Protein AF-X1VVR0-F1 (afdb_monomer_lite)

InterPro domains:
  IPR008927 6-phosphogluconate dehydrogenase-like, C-terminal domain superfamily [SSF48179] (1-66)
  IPR013328 6-phosphogluconate dehydrogenase, domain 2 [G3DSA:1.10.1040.10] (1-105)

Organism: NCBI:txid412755

Structure (mmCIF, N/CA/C/O backbone):
data_AF-X1VVR0-F1
#
_entry.id   AF-X1VVR0-F1
#
loop_
_atom_site.group_PDB
_atom_site.id
_atom_site.type_symbol
_atom_site.label_atom_id
_atom_site.label_alt_id
_atom_site.label_comp_id
_atom_site.label_asym_id
_atom_site.label_entity_id
_atom_site.label_seq_id
_atom_site.pdbx_PDB_ins_code
_atom_site.Cartn_x
_atom_site.Cartn_y
_atom_site.Cartn_z
_atom_site.occupancy
_atom_site.B_iso_or_equiv
_atom_site.auth_seq_id
_atom_site.auth_comp_id
_atom_site.auth_asym_id
_atom_site.auth_atom_id
_atom_site.pdbx_PDB_model_num
ATOM 1 N N . PHE A 1 1 ? -3.376 -16.034 -13.637 1.00 85.88 1 PHE A N 1
ATOM 2 C CA . PHE A 1 1 ? -1.971 -15.798 -14.039 1.00 85.88 1 PHE A CA 1
ATOM 3 C C . PHE A 1 1 ? -1.329 -16.960 -14.823 1.00 85.88 1 PHE A C 1
ATOM 5 O O . PHE A 1 1 ? -0.115 -16.990 -14.923 1.00 85.88 1 PHE A O 1
ATOM 12 N N . GLN A 1 2 ? -2.087 -17.900 -15.414 1.00 93.62 2 GLN A N 1
ATOM 13 C CA . GLN A 1 2 ? -1.515 -19.057 -16.142 1.00 93.62 2 GLN A CA 1
ATOM 14 C C . GLN A 1 2 ? -1.518 -18.907 -17.675 1.00 93.62 2 GLN A C 1
ATOM 16 O O . GLN A 1 2 ? -1.045 -19.793 -18.381 1.00 93.62 2 GLN A O 1
ATOM 21 N N . ASN A 1 3 ? -2.048 -17.800 -18.205 1.00 94.00 3 ASN A N 1
ATOM 22 C CA . ASN A 1 3 ? -2.047 -17.557 -19.643 1.00 94.00 3 ASN A CA 1
ATOM 23 C C . ASN A 1 3 ? -0.631 -17.181 -20.108 1.00 94.00 3 ASN A C 1
ATOM 25 O O . ASN A 1 3 ? -0.148 -16.087 -19.813 1.00 94.00 3 ASN A O 1
ATOM 29 N N . LYS A 1 4 ? 0.005 -18.095 -20.847 1.00 89.88 4 LYS A N 1
ATOM 30 C CA . LYS A 1 4 ? 1.374 -17.946 -21.357 1.00 89.88 4 LYS A CA 1
ATOM 31 C C . LYS A 1 4 ? 1.510 -16.834 -22.405 1.00 89.88 4 LYS A C 1
ATOM 33 O O . LYS A 1 4 ? 2.596 -16.292 -22.558 1.00 89.88 4 LYS A O 1
ATOM 38 N N . SER A 1 5 ? 0.424 -16.461 -23.079 1.00 94.44 5 SER A N 1
ATOM 39 C CA . SER A 1 5 ? 0.429 -15.454 -24.146 1.00 94.44 5 SER A CA 1
ATOM 40 C C . SER A 1 5 ? 0.360 -14.009 -23.639 1.00 94.44 5 SER A C 1
ATOM 42 O O . SER A 1 5 ? 0.549 -13.095 -24.432 1.00 94.44 5 SER A O 1
ATOM 44 N N . LEU A 1 6 ? 0.096 -13.772 -22.344 1.00 93.62 6 LEU A N 1
ATOM 45 C CA . LEU A 1 6 ? -0.021 -12.410 -21.797 1.00 93.62 6 LEU A CA 1
ATOM 46 C C . LEU A 1 6 ? 1.312 -11.645 -21.760 1.00 93.62 6 LEU A C 1
ATOM 48 O O . LEU A 1 6 ? 1.294 -10.420 -21.790 1.00 93.62 6 LEU A O 1
ATOM 52 N N . GLY A 1 7 ? 2.451 -12.341 -21.659 1.00 90.38 7 GLY A N 1
ATOM 53 C CA . GLY A 1 7 ? 3.777 -11.701 -21.630 1.00 90.38 7 GLY A CA 1
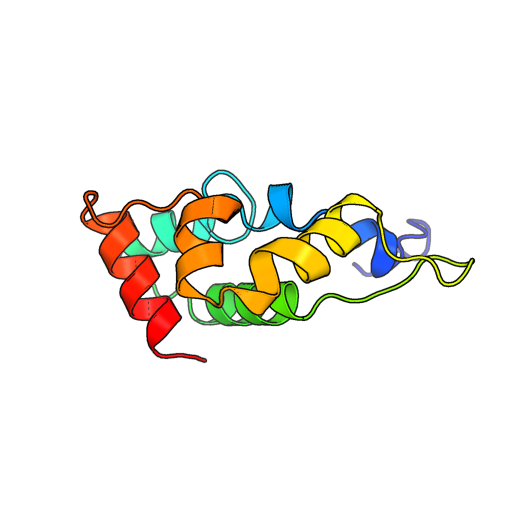ATOM 54 C C . GLY A 1 7 ? 4.043 -10.819 -20.399 1.00 90.38 7 GLY A C 1
ATOM 55 O O . GLY A 1 7 ? 4.959 -10.001 -20.395 1.00 90.38 7 GLY A O 1
ATOM 56 N N . ASP A 1 8 ? 3.240 -10.961 -19.345 1.00 94.50 8 ASP A N 1
ATOM 57 C CA . ASP A 1 8 ? 3.323 -10.116 -18.160 1.00 94.50 8 ASP A CA 1
ATOM 58 C C . ASP A 1 8 ? 4.521 -10.434 -17.277 1.00 94.50 8 ASP A C 1
ATOM 60 O O . ASP A 1 8 ? 4.656 -11.537 -16.749 1.00 94.50 8 ASP A O 1
ATOM 64 N N . THR A 1 9 ? 5.346 -9.419 -17.025 1.00 95.44 9 THR A N 1
ATOM 65 C CA . THR A 1 9 ? 6.443 -9.520 -16.063 1.00 95.44 9 THR A CA 1
ATOM 66 C C . THR A 1 9 ? 5.999 -9.086 -14.671 1.00 95.44 9 THR A C 1
ATOM 68 O O . THR A 1 9 ? 5.138 -8.215 -14.502 1.00 95.44 9 THR A O 1
ATOM 71 N N . ILE A 1 10 ? 6.654 -9.638 -13.646 1.00 96.12 10 ILE A N 1
ATOM 72 C CA . ILE A 1 10 ? 6.473 -9.209 -12.251 1.00 96.12 10 ILE A CA 1
ATOM 73 C C . ILE A 1 10 ? 6.739 -7.703 -12.115 1.00 96.12 10 ILE A C 1
ATOM 75 O O . ILE A 1 10 ? 5.988 -7.015 -11.428 1.00 96.12 10 ILE A O 1
ATOM 79 N N . PHE A 1 11 ? 7.744 -7.170 -12.819 1.00 97.69 11 PHE A N 1
ATOM 80 C CA . PHE A 1 11 ? 8.014 -5.732 -12.882 1.00 97.69 11 PHE A CA 1
ATOM 81 C C . PHE A 1 11 ? 6.799 -4.940 -13.374 1.00 97.69 11 PHE A C 1
ATOM 83 O O . PHE A 1 11 ? 6.328 -4.032 -12.688 1.00 97.69 11 PHE A O 1
ATOM 90 N N . ARG A 1 12 ? 6.259 -5.300 -14.546 1.00 97.00 12 ARG A N 1
ATOM 91 C CA . ARG A 1 12 ? 5.139 -4.585 -15.172 1.00 97.00 12 ARG A CA 1
ATOM 92 C C . ARG A 1 12 ? 3.888 -4.631 -14.300 1.00 97.00 12 ARG A C 1
ATOM 94 O O . ARG A 1 12 ? 3.224 -3.611 -14.126 1.00 97.00 12 ARG A O 1
ATOM 101 N N . VAL A 1 13 ? 3.581 -5.807 -13.756 1.00 97.19 13 VAL A N 1
ATOM 102 C CA . VAL A 1 13 ? 2.385 -6.040 -12.940 1.00 97.19 13 VAL A CA 1
ATOM 103 C C . VAL A 1 13 ? 2.532 -5.455 -11.546 1.00 97.19 13 VAL A C 1
ATOM 105 O O . VAL A 1 13 ? 1.518 -5.069 -10.976 1.00 97.19 13 VAL A O 1
ATOM 108 N N . GLY A 1 14 ? 3.748 -5.376 -10.999 1.00 97.44 14 GLY A N 1
ATOM 109 C CA . GLY A 1 14 ? 4.043 -5.030 -9.607 1.00 97.44 14 GLY A CA 1
ATOM 110 C C . GLY A 1 14 ? 4.467 -3.575 -9.351 1.00 97.44 14 GLY A C 1
ATOM 111 O O . GLY A 1 14 ? 4.176 -3.080 -8.265 1.00 97.44 14 GLY A O 1
ATOM 112 N N . ARG A 1 15 ? 4.966 -2.843 -10.357 1.00 97.81 15 ARG A N 1
ATOM 113 C CA . ARG A 1 15 ? 5.350 -1.416 -10.252 1.00 97.81 15 ARG A CA 1
ATOM 114 C C . ARG A 1 15 ? 4.202 -0.462 -9.908 1.00 97.81 15 ARG A C 1
ATOM 116 O O . ARG A 1 15 ? 3.044 -0.849 -10.047 1.00 97.81 15 ARG A O 1
ATOM 123 N N . ASP A 1 16 ? 4.515 0.798 -9.617 1.00 98.25 16 ASP A N 1
ATOM 124 C CA . ASP A 1 16 ? 3.556 1.887 -9.358 1.00 98.25 16 ASP A CA 1
ATOM 125 C C . ASP A 1 16 ? 2.935 1.804 -7.953 1.00 98.25 16 ASP A C 1
ATOM 127 O O . ASP A 1 16 ? 1.727 1.623 -7.765 1.00 98.25 16 ASP A O 1
ATOM 131 N N . LEU A 1 17 ? 3.817 1.886 -6.952 1.00 98.50 17 LEU A N 1
ATOM 132 C CA . LEU A 1 17 ? 3.505 1.724 -5.532 1.00 98.50 17 LEU A CA 1
ATOM 133 C C . LEU A 1 17 ? 2.554 2.797 -5.007 1.00 98.50 17 LEU A C 1
ATOM 135 O O . LEU A 1 17 ? 1.615 2.452 -4.293 1.00 98.50 17 LEU A O 1
ATOM 139 N N . TYR A 1 18 ? 2.735 4.063 -5.403 1.00 98.44 18 TYR A N 1
ATOM 140 C CA . TYR A 1 18 ? 1.852 5.154 -4.975 1.00 98.44 18 TYR A CA 1
ATOM 141 C C . TYR A 1 18 ? 0.390 4.863 -5.300 1.00 98.44 18 TYR A C 1
ATOM 143 O O . TYR A 1 18 ? -0.466 4.969 -4.429 1.00 98.44 18 TYR A O 1
ATOM 151 N N . ARG A 1 19 ? 0.104 4.428 -6.531 1.00 98.44 19 ARG A N 1
ATOM 152 C CA . ARG A 1 19 ? -1.263 4.100 -6.930 1.00 98.44 19 ARG A CA 1
ATOM 153 C C . ARG A 1 19 ? -1.780 2.849 -6.223 1.00 98.44 19 ARG A C 1
ATOM 155 O O . ARG A 1 19 ? -2.925 2.815 -5.809 1.00 98.44 19 ARG A O 1
ATOM 162 N N . LYS A 1 20 ? -0.971 1.798 -6.076 1.00 98.31 20 LYS A N 1
ATOM 163 C CA . LYS A 1 20 ? -1.448 0.509 -5.534 1.00 98.31 20 LYS A CA 1
ATOM 164 C C . LYS A 1 20 ? -1.685 0.484 -4.035 1.00 98.31 20 LYS A C 1
ATOM 166 O O . LYS A 1 20 ? -2.525 -0.291 -3.579 1.00 98.31 20 LYS A O 1
ATOM 171 N N . LEU A 1 21 ? -0.893 1.251 -3.295 1.00 98.62 21 LEU A N 1
ATOM 172 C CA . LEU A 1 21 ? -1.016 1.377 -1.847 1.00 98.62 21 LEU A CA 1
ATOM 173 C C . LEU A 1 21 ? -2.119 2.363 -1.456 1.00 98.62 21 LEU A C 1
ATOM 175 O O . LEU A 1 21 ? -2.496 2.421 -0.292 1.00 98.62 21 LEU A O 1
ATOM 179 N N . ASP A 1 22 ? -2.662 3.106 -2.414 1.00 98.56 22 ASP A N 1
ATOM 180 C CA . ASP A 1 22 ? -3.747 4.041 -2.185 1.00 98.56 22 ASP A CA 1
ATOM 181 C C . ASP A 1 22 ? -4.991 3.379 -1.571 1.00 98.56 22 ASP A C 1
ATOM 183 O O . ASP A 1 22 ? -5.392 2.280 -1.973 1.00 98.56 22 ASP A O 1
ATOM 187 N N . LYS A 1 23 ? -5.660 4.070 -0.640 1.00 98.38 23 LYS A N 1
ATOM 188 C CA . LYS A 1 23 ? -6.907 3.580 -0.033 1.00 98.38 23 LYS A CA 1
ATOM 189 C C . LYS A 1 23 ? -8.055 3.350 -1.006 1.00 98.38 23 LYS A C 1
ATOM 191 O O . LYS A 1 23 ? -8.960 2.594 -0.680 1.00 98.38 23 LYS A O 1
ATOM 196 N N . ASN A 1 24 ? -8.014 3.943 -2.194 1.00 97.81 24 ASN A N 1
ATOM 197 C CA . ASN A 1 24 ? -9.035 3.728 -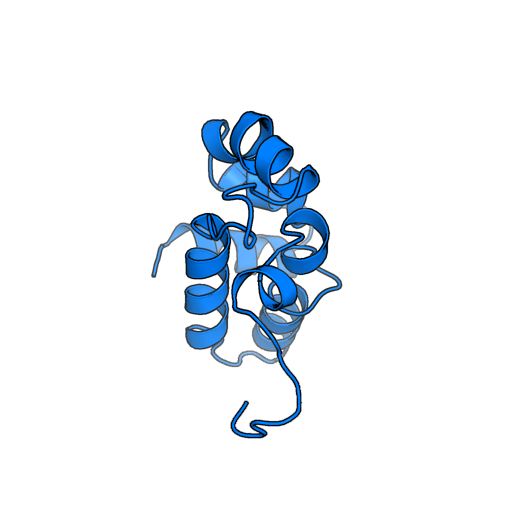3.218 1.00 97.81 24 ASN A CA 1
ATOM 198 C C . ASN A 1 24 ? -8.664 2.614 -4.214 1.00 97.81 24 ASN A C 1
ATOM 200 O O . ASN A 1 24 ? -9.355 2.421 -5.211 1.00 97.81 24 ASN A O 1
ATOM 204 N N . GLU A 1 25 ? -7.578 1.879 -3.966 1.00 97.94 25 GLU A N 1
ATOM 205 C CA . GLU A 1 25 ? -7.044 0.854 -4.864 1.00 97.94 25 GLU A CA 1
ATOM 206 C C . GLU A 1 25 ? -6.982 -0.538 -4.219 1.00 97.94 25 GLU A C 1
ATOM 208 O O . GLU A 1 25 ? -7.487 -0.797 -3.128 1.00 97.94 25 GLU A O 1
ATOM 213 N N . ARG A 1 26 ? -6.395 -1.481 -4.959 1.00 95.81 26 ARG A N 1
ATOM 214 C CA . ARG A 1 26 ? -6.481 -2.942 -4.783 1.00 95.81 26 ARG A CA 1
ATOM 215 C C . ARG A 1 26 ? -5.942 -3.557 -3.481 1.00 95.81 26 ARG A C 1
ATOM 217 O O . ARG A 1 26 ? -6.042 -4.773 -3.341 1.00 95.81 26 ARG A O 1
ATOM 224 N N . LEU A 1 27 ? -5.339 -2.789 -2.571 1.00 98.06 27 LEU A N 1
ATOM 225 C CA . LEU A 1 27 ? -4.806 -3.309 -1.300 1.00 98.06 27 LEU A CA 1
ATOM 226 C C . LEU A 1 27 ? -5.506 -2.679 -0.099 1.00 98.06 27 LEU A C 1
ATOM 228 O O . LEU A 1 27 ? -6.211 -3.367 0.635 1.00 98.06 27 LEU A O 1
ATOM 232 N N . VAL A 1 28 ? -5.338 -1.371 0.091 1.00 98.44 28 VAL A N 1
ATOM 233 C CA . VAL A 1 28 ? -5.858 -0.681 1.278 1.00 98.44 28 VAL A CA 1
ATOM 234 C C . VAL A 1 28 ? -7.380 -0.547 1.232 1.00 98.44 28 VAL A C 1
ATOM 236 O O . VAL A 1 28 ? -8.026 -0.778 2.252 1.00 98.44 28 VAL A O 1
ATOM 239 N N . GLY A 1 29 ? -7.974 -0.306 0.060 1.00 98.31 29 GLY A N 1
ATOM 240 C CA . GLY A 1 29 ? -9.433 -0.252 -0.096 1.00 98.31 29 GLY A CA 1
ATOM 241 C C . GLY A 1 29 ? -10.140 -1.541 0.339 1.00 98.31 29 GLY A C 1
ATOM 242 O O . GLY A 1 29 ? -11.036 -1.488 1.184 1.00 98.31 29 GLY A O 1
ATOM 243 N N . PRO A 1 30 ? -9.717 -2.721 -0.150 1.00 98.50 30 PRO A N 1
ATOM 244 C CA . PRO A 1 30 ? -10.221 -4.000 0.336 1.00 98.50 30 PRO A CA 1
ATOM 245 C C . PRO A 1 30 ? -10.017 -4.241 1.839 1.00 98.50 30 PRO A C 1
ATOM 247 O O . PRO A 1 30 ? -10.900 -4.823 2.464 1.00 98.50 30 PRO A O 1
ATOM 250 N N . MET A 1 31 ? -8.910 -3.784 2.443 1.00 98.62 31 MET A N 1
ATOM 251 C CA . MET A 1 31 ? -8.730 -3.875 3.903 1.00 98.62 31 MET A CA 1
ATOM 252 C C . MET A 1 31 ? -9.747 -3.012 4.658 1.00 98.62 31 MET A C 1
ATOM 254 O O . MET A 1 31 ? -10.327 -3.484 5.631 1.00 98.62 31 MET A O 1
ATOM 258 N N . LEU A 1 32 ? -10.022 -1.789 4.190 1.00 98.62 32 LEU A N 1
ATOM 259 C CA . LEU A 1 32 ? -11.058 -0.924 4.770 1.00 98.62 32 LEU A CA 1
ATOM 260 C C . LEU A 1 32 ? -12.451 -1.553 4.651 1.00 98.62 32 LEU A C 1
ATOM 262 O O . LEU A 1 32 ? -13.215 -1.561 5.615 1.00 98.62 32 LEU A O 1
ATOM 266 N N . LEU A 1 33 ? -12.775 -2.134 3.493 1.00 98.38 33 LEU A N 1
ATOM 267 C CA . LEU A 1 33 ? -14.042 -2.840 3.306 1.00 98.38 33 LEU A CA 1
ATOM 268 C C . LEU A 1 33 ? -14.156 -4.051 4.238 1.00 98.38 33 LEU A C 1
ATOM 270 O O . LEU A 1 33 ? -15.183 -4.221 4.888 1.00 98.38 33 LEU A O 1
ATOM 274 N N . ALA A 1 34 ? -13.113 -4.875 4.333 1.00 98.25 34 ALA A N 1
ATOM 275 C CA . ALA A 1 34 ? -13.109 -6.036 5.215 1.00 98.25 34 ALA A CA 1
ATOM 276 C C . ALA A 1 34 ? -13.240 -5.627 6.693 1.00 98.25 34 ALA A C 1
ATOM 278 O O . ALA A 1 34 ? -14.021 -6.233 7.424 1.00 98.25 34 ALA A O 1
ATOM 279 N N . GLN A 1 35 ? -12.565 -4.546 7.101 1.00 97.88 35 GLN A N 1
ATOM 280 C CA . GLN A 1 35 ? -12.700 -3.952 8.431 1.00 97.88 35 GLN A CA 1
ATOM 281 C C . GLN A 1 35 ? -14.144 -3.513 8.721 1.00 97.88 35 GLN A C 1
ATOM 283 O O . GLN A 1 35 ? -14.644 -3.780 9.813 1.00 97.88 35 GLN A O 1
ATOM 288 N N . ARG A 1 36 ? -14.831 -2.883 7.755 1.00 97.25 36 ARG A N 1
ATOM 289 C CA . ARG A 1 36 ? -16.255 -2.516 7.880 1.00 97.25 36 ARG A CA 1
ATOM 290 C C . ARG A 1 36 ? -17.176 -3.717 8.033 1.00 97.25 36 ARG A C 1
ATOM 292 O O . ARG A 1 36 ? -18.132 -3.660 8.795 1.00 97.25 36 ARG A O 1
ATOM 299 N N . GLN A 1 37 ? -16.888 -4.791 7.309 1.00 97.94 37 GLN A N 1
ATOM 300 C CA . GLN A 1 37 ? -17.693 -6.013 7.311 1.00 97.94 37 GLN A CA 1
ATOM 301 C C . GLN A 1 37 ? -17.309 -6.985 8.439 1.00 97.94 37 GLN A C 1
ATOM 303 O O . GLN A 1 37 ? -17.782 -8.118 8.456 1.00 97.94 37 GLN A O 1
ATOM 308 N N . GLY A 1 38 ? -16.402 -6.601 9.349 1.00 97.19 38 GLY A N 1
ATOM 309 C CA . GLY A 1 38 ? -15.932 -7.477 10.428 1.00 97.19 38 GLY A CA 1
ATOM 310 C C . GLY A 1 38 ? -15.253 -8.763 9.936 1.00 97.19 38 GLY A C 1
ATOM 311 O O . GLY A 1 38 ? -15.250 -9.767 10.643 1.00 97.19 38 GLY A O 1
ATOM 312 N N . THR A 1 39 ? -14.704 -8.761 8.718 1.00 97.56 39 THR A N 1
ATOM 313 C CA . THR A 1 39 ? -14.120 -9.947 8.077 1.00 97.56 39 THR A CA 1
ATOM 314 C C . THR A 1 39 ? -12.588 -9.899 8.130 1.00 97.56 39 THR A C 1
ATOM 316 O O . THR A 1 39 ? -12.004 -8.835 7.914 1.00 97.56 39 THR A O 1
ATOM 319 N N . PRO A 1 40 ? -11.891 -11.029 8.361 1.00 96.94 40 PRO A N 1
ATOM 320 C CA . PRO A 1 40 ? -10.431 -11.059 8.352 1.00 96.94 40 PRO A CA 1
ATOM 321 C C . PRO A 1 40 ? -9.822 -10.672 6.996 1.00 96.94 40 PRO A C 1
ATOM 323 O O . PRO A 1 40 ? -10.255 -11.140 5.944 1.00 96.94 40 PRO A O 1
ATOM 326 N N . TYR A 1 41 ? -8.742 -9.888 7.023 1.00 97.75 41 TYR A N 1
ATOM 327 C CA . TYR A 1 41 ? -7.996 -9.455 5.830 1.00 97.75 41 TYR A CA 1
ATOM 328 C C . TYR A 1 41 ? -6.483 -9.700 5.939 1.00 97.75 41 TYR A C 1
ATOM 330 O O . TYR A 1 41 ? -5.681 -9.069 5.251 1.00 97.75 41 TYR A O 1
ATOM 338 N N . ASN A 1 42 ? -6.067 -10.663 6.765 1.00 97.75 42 ASN A N 1
ATOM 339 C CA . ASN A 1 42 ? -4.664 -11.035 6.983 1.00 97.75 42 ASN A CA 1
ATOM 340 C C . ASN A 1 42 ? -3.893 -11.333 5.681 1.00 97.75 42 ASN A C 1
ATOM 342 O O . ASN A 1 42 ? -2.737 -10.937 5.537 1.00 97.75 42 ASN A O 1
ATOM 346 N N . LYS A 1 43 ? -4.534 -11.977 4.696 1.00 98.12 43 LYS A N 1
ATOM 347 C CA . LYS A 1 43 ? -3.919 -12.245 3.382 1.00 98.12 43 LYS A CA 1
ATOM 348 C C . LYS A 1 43 ? -3.647 -10.960 2.590 1.00 98.12 43 LYS A C 1
ATOM 350 O O . LYS A 1 43 ? -2.618 -10.864 1.926 1.00 98.12 43 LYS A O 1
ATOM 355 N N . ILE A 1 44 ? -4.530 -9.967 2.696 1.00 98.25 44 ILE A N 1
ATOM 356 C CA . ILE A 1 44 ? -4.366 -8.659 2.048 1.00 98.25 44 ILE A CA 1
ATOM 357 C C . ILE A 1 44 ? -3.297 -7.846 2.786 1.00 98.25 44 ILE A C 1
ATOM 359 O O . ILE A 1 44 ? -2.416 -7.287 2.140 1.00 98.25 44 ILE A O 1
ATOM 363 N N . LYS A 1 45 ? -3.286 -7.883 4.128 1.00 98.31 45 LYS A N 1
ATOM 364 C CA . LYS A 1 45 ? -2.220 -7.298 4.962 1.00 98.31 45 LYS A CA 1
ATOM 365 C C . LYS A 1 45 ? -0.842 -7.847 4.572 1.00 98.31 45 LYS A C 1
ATOM 367 O O . LYS A 1 45 ? 0.094 -7.081 4.367 1.00 98.31 45 LYS A O 1
ATOM 372 N N . ARG A 1 46 ? -0.714 -9.163 4.373 1.00 98.38 46 ARG A N 1
ATOM 373 C CA . ARG A 1 46 ? 0.538 -9.781 3.900 1.00 98.38 46 ARG A CA 1
ATOM 374 C C . ARG A 1 46 ? 0.952 -9.281 2.510 1.00 98.38 46 ARG A C 1
ATOM 376 O O . ARG A 1 46 ? 2.133 -9.036 2.284 1.00 98.38 46 ARG A O 1
ATOM 383 N N . ALA A 1 47 ? 0.000 -9.108 1.592 1.00 98.31 47 ALA A N 1
ATOM 384 C CA . ALA A 1 47 ? 0.273 -8.541 0.270 1.00 98.31 47 ALA A CA 1
ATOM 385 C C . ALA A 1 47 ? 0.689 -7.060 0.338 1.00 98.31 47 ALA A C 1
ATOM 387 O O . ALA A 1 47 ? 1.577 -6.648 -0.404 1.00 98.31 47 ALA A O 1
ATOM 388 N N . PHE A 1 48 ? 0.100 -6.282 1.252 1.00 98.62 48 PHE A N 1
ATOM 389 C CA . PHE A 1 48 ? 0.517 -4.910 1.542 1.00 98.62 48 PHE A CA 1
ATOM 390 C C . PHE A 1 48 ? 1.983 -4.857 1.982 1.00 98.62 48 PHE A C 1
ATOM 392 O O . PHE A 1 48 ? 2.760 -4.116 1.390 1.00 98.62 48 PHE A O 1
ATOM 399 N N . TYR A 1 49 ? 2.394 -5.705 2.929 1.00 98.44 49 TYR A N 1
ATOM 400 C CA . TYR A 1 49 ? 3.797 -5.786 3.343 1.00 98.44 49 TYR A CA 1
ATOM 401 C C . TYR A 1 49 ? 4.735 -6.193 2.204 1.00 98.44 49 TYR A C 1
ATOM 403 O O . TYR A 1 49 ? 5.761 -5.553 2.007 1.00 98.44 49 TYR A O 1
ATOM 411 N N . ALA A 1 50 ? 4.356 -7.182 1.391 1.00 98.25 50 ALA A N 1
ATOM 412 C CA . ALA A 1 50 ? 5.145 -7.560 0.218 1.00 98.25 50 ALA A CA 1
ATOM 413 C C . ALA A 1 50 ? 5.294 -6.408 -0.797 1.00 98.25 50 ALA A C 1
ATOM 415 O O . ALA A 1 50 ? 6.316 -6.309 -1.476 1.00 98.25 50 ALA A O 1
ATOM 416 N N . ALA A 1 51 ? 4.295 -5.523 -0.902 1.00 98.19 51 ALA A N 1
ATOM 417 C CA . ALA A 1 51 ? 4.367 -4.344 -1.758 1.00 98.19 51 ALA A CA 1
ATOM 418 C C . ALA A 1 51 ? 5.359 -3.293 -1.229 1.00 98.19 51 ALA A C 1
ATOM 420 O O . ALA A 1 51 ? 6.027 -2.652 -2.038 1.00 98.19 51 ALA A O 1
ATOM 421 N N . LEU A 1 52 ? 5.516 -3.149 0.094 1.00 98.06 52 LEU A N 1
ATOM 422 C CA . LEU A 1 52 ? 6.504 -2.229 0.678 1.00 98.06 52 LEU A CA 1
ATOM 423 C C . LEU A 1 52 ? 7.946 -2.591 0.286 1.00 98.06 52 LEU A C 1
ATOM 425 O O . LEU A 1 52 ? 8.787 -1.702 0.171 1.00 98.06 52 LEU A O 1
ATOM 429 N N . ASP A 1 53 ? 8.206 -3.871 0.014 1.00 96.94 53 ASP A N 1
ATOM 430 C CA . ASP A 1 53 ? 9.513 -4.398 -0.395 1.00 96.94 53 ASP A CA 1
ATOM 431 C C . ASP A 1 53 ? 9.658 -4.603 -1.912 1.00 96.94 53 ASP A C 1
ATOM 433 O O . ASP A 1 53 ? 10.661 -5.150 -2.386 1.00 96.94 53 ASP A O 1
ATOM 437 N N . PHE A 1 54 ? 8.686 -4.162 -2.713 1.00 98.25 54 PHE A N 1
ATOM 438 C CA . PHE A 1 54 ? 8.683 -4.419 -4.150 1.00 98.25 54 PHE A CA 1
ATOM 439 C C . PHE A 1 54 ? 9.781 -3.631 -4.883 1.00 98.25 54 PHE A C 1
ATOM 441 O O . PHE A 1 54 ? 9.644 -2.443 -5.164 1.00 98.25 54 PHE A O 1
ATOM 448 N N . LYS A 1 55 ? 10.875 -4.314 -5.241 1.00 97.44 55 LYS A N 1
ATOM 449 C CA . LYS A 1 55 ? 12.059 -3.718 -5.893 1.00 97.44 55 LYS A CA 1
ATOM 450 C C . LYS A 1 55 ? 12.407 -4.351 -7.245 1.00 97.44 55 LYS A C 1
ATOM 452 O O . LYS A 1 55 ? 13.560 -4.292 -7.675 1.00 97.44 55 LYS A O 1
ATOM 457 N N . ALA A 1 56 ? 11.433 -4.980 -7.909 1.00 97.19 56 ALA A N 1
ATOM 458 C CA . ALA A 1 56 ? 11.660 -5.587 -9.218 1.00 97.19 56 ALA A CA 1
ATOM 459 C C . ALA A 1 56 ? 12.138 -4.540 -10.241 1.00 97.19 56 ALA A C 1
ATOM 461 O O . ALA A 1 56 ? 11.804 -3.354 -10.158 1.00 97.19 56 ALA A O 1
ATOM 462 N N . LYS A 1 57 ? 12.917 -4.997 -11.219 1.00 97.81 57 LYS A N 1
ATOM 463 C CA . LYS A 1 57 ? 13.518 -4.177 -12.273 1.00 97.81 57 LYS A CA 1
ATOM 464 C C . LYS A 1 57 ? 13.000 -4.615 -13.640 1.00 97.81 57 LYS A C 1
ATOM 466 O O . LYS A 1 57 ? 12.601 -5.767 -13.802 1.00 97.81 57 LYS A O 1
ATOM 471 N N . ASP A 1 58 ? 12.991 -3.694 -14.594 1.00 96.81 58 ASP A N 1
ATOM 472 C CA . ASP A 1 58 ? 12.748 -3.998 -16.000 1.00 96.81 58 ASP A CA 1
ATOM 473 C C . ASP A 1 58 ? 13.920 -4.774 -16.625 1.00 96.81 58 ASP A C 1
ATOM 475 O O . ASP A 1 58 ? 14.933 -5.058 -15.982 1.00 96.81 58 ASP A O 1
ATOM 479 N N . GLU A 1 59 ? 13.785 -5.091 -17.910 1.00 95.50 59 GLU A N 1
ATOM 480 C CA . GLU A 1 59 ? 14.790 -5.797 -18.716 1.00 95.50 59 GLU A CA 1
ATOM 481 C C . GLU A 1 59 ? 16.127 -5.044 -18.819 1.00 95.50 59 GLU A C 1
ATOM 483 O O . GLU A 1 59 ? 17.157 -5.648 -19.100 1.00 95.50 59 GLU A O 1
ATOM 488 N N . LYS A 1 60 ? 16.136 -3.731 -18.553 1.00 96.56 60 LYS A N 1
ATOM 489 C CA . LYS A 1 60 ? 17.335 -2.880 -18.545 1.00 96.56 60 LYS A CA 1
ATOM 490 C C . LYS A 1 60 ? 17.920 -2.713 -17.138 1.00 96.56 60 LYS A C 1
ATOM 492 O O . LYS A 1 60 ? 18.829 -1.910 -16.937 1.00 96.56 60 LYS A O 1
ATOM 497 N N . GLY A 1 61 ? 17.399 -3.434 -16.142 1.00 96.50 61 GLY A N 1
ATOM 498 C CA . GLY A 1 61 ? 17.834 -3.335 -14.748 1.00 96.50 61 GLY A CA 1
ATOM 499 C C . GLY A 1 61 ? 17.315 -2.088 -14.017 1.00 96.50 61 GLY A C 1
ATOM 500 O O . GLY A 1 61 ? 17.770 -1.781 -12.909 1.00 96.50 61 GLY A O 1
ATOM 501 N N . GLY A 1 62 ? 16.358 -1.367 -14.604 1.00 97.19 62 GLY A N 1
ATOM 502 C CA . GLY A 1 62 ? 15.766 -0.153 -14.064 1.00 97.19 62 GLY A CA 1
ATOM 503 C C . GLY A 1 62 ? 14.529 -0.418 -13.208 1.00 97.19 62 GLY A C 1
ATOM 504 O O . GLY A 1 62 ? 13.613 -1.131 -13.596 1.00 97.19 62 GLY A O 1
ATOM 505 N N . MET A 1 63 ? 14.458 0.206 -12.032 1.00 97.62 63 MET A N 1
ATOM 506 C CA . MET A 1 63 ? 13.196 0.321 -11.291 1.00 97.62 63 MET A CA 1
ATOM 507 C C . MET A 1 63 ? 12.298 1.389 -11.935 1.00 97.62 63 MET A C 1
ATOM 509 O O . MET A 1 63 ? 12.795 2.375 -12.490 1.00 97.62 63 MET A O 1
ATOM 513 N N . TYR A 1 64 ? 10.981 1.225 -11.812 1.00 98.31 64 TYR A N 1
ATOM 514 C CA . TYR A 1 64 ? 10.012 2.211 -12.274 1.00 98.31 64 TYR A CA 1
ATOM 515 C C . TYR A 1 64 ? 10.252 3.564 -11.571 1.00 98.31 64 TYR A C 1
ATOM 517 O O . TYR A 1 64 ? 10.423 3.578 -10.350 1.00 98.31 64 TYR A O 1
ATOM 525 N N . PRO A 1 65 ? 10.319 4.705 -12.289 1.00 98.25 65 PRO A N 1
ATOM 526 C CA . PRO A 1 65 ? 10.770 5.959 -11.683 1.00 98.25 65 PRO A CA 1
ATOM 527 C C . PRO A 1 65 ? 9.953 6.419 -10.460 1.00 98.25 65 PRO A C 1
ATOM 529 O O . PRO A 1 65 ? 10.580 6.787 -9.465 1.00 98.25 65 PRO A O 1
ATOM 532 N N . PRO A 1 66 ? 8.608 6.335 -10.445 1.00 98.25 66 PRO A N 1
ATOM 533 C CA . PRO A 1 66 ? 7.825 6.604 -9.235 1.00 98.25 66 PRO A CA 1
ATOM 534 C C . PRO A 1 66 ? 8.190 5.713 -8.041 1.00 98.25 66 PRO A C 1
ATOM 536 O O . PRO A 1 66 ? 8.281 6.205 -6.919 1.00 98.25 66 PRO A O 1
ATOM 539 N N . ASP A 1 67 ? 8.494 4.435 -8.265 1.00 98.50 67 ASP A N 1
ATOM 540 C CA . ASP A 1 67 ? 8.876 3.518 -7.183 1.00 98.50 67 ASP A CA 1
ATOM 541 C C . ASP A 1 67 ? 10.268 3.867 -6.632 1.00 98.50 67 ASP A C 1
ATOM 543 O O . ASP A 1 67 ? 10.490 3.827 -5.423 1.00 98.50 67 ASP A O 1
ATOM 547 N N . LYS A 1 68 ? 11.193 4.340 -7.484 1.00 98.38 68 LYS A N 1
ATOM 548 C CA . LYS A 1 68 ? 12.474 4.904 -7.013 1.00 98.38 68 LYS A CA 1
ATOM 549 C C . LYS A 1 68 ? 12.247 6.089 -6.074 1.00 98.38 68 LYS A C 1
ATOM 551 O O . LYS A 1 68 ? 12.950 6.227 -5.074 1.00 98.38 68 LYS A O 1
ATOM 556 N N . VAL A 1 69 ? 11.276 6.951 -6.38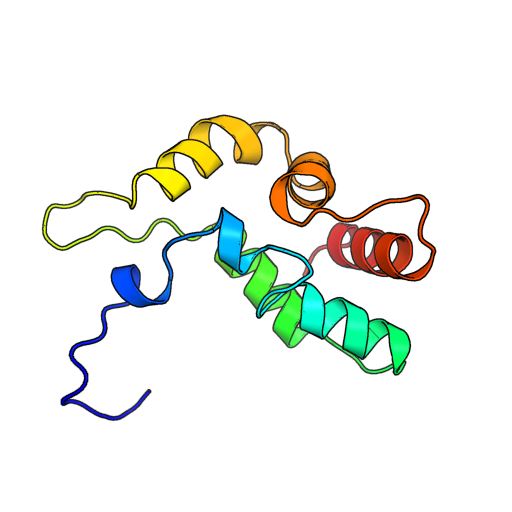7 1.00 98.44 69 VAL A N 1
ATOM 557 C CA . VAL A 1 69 ? 10.914 8.091 -5.532 1.00 98.44 69 VAL A CA 1
ATOM 558 C C . VAL A 1 69 ? 10.308 7.608 -4.217 1.00 98.44 69 VAL A C 1
ATOM 560 O O . VAL A 1 69 ? 10.687 8.132 -3.172 1.00 98.44 69 VAL A O 1
ATOM 563 N N . PHE A 1 70 ? 9.436 6.596 -4.247 1.00 98.69 70 PHE A N 1
ATOM 564 C CA . PHE A 1 70 ? 8.882 5.968 -3.043 1.00 98.69 70 PHE A CA 1
ATOM 565 C C . PHE A 1 70 ? 9.995 5.495 -2.095 1.00 98.69 70 PHE A C 1
ATOM 567 O O . PHE A 1 70 ? 10.026 5.907 -0.935 1.00 98.69 70 PHE A O 1
ATOM 574 N N . PHE A 1 71 ? 10.975 4.731 -2.593 1.00 98.50 71 PHE A N 1
ATOM 575 C CA . PHE A 1 71 ? 12.088 4.251 -1.763 1.00 98.50 71 PHE A CA 1
ATOM 576 C C . PHE A 1 71 ? 13.048 5.351 -1.304 1.00 98.50 71 PHE A C 1
ATOM 578 O O . PHE A 1 71 ? 13.676 5.214 -0.258 1.00 98.50 71 PHE A O 1
ATOM 585 N N . LYS A 1 72 ? 13.172 6.445 -2.062 1.00 98.31 72 LYS A N 1
ATOM 586 C CA . LYS A 1 72 ? 14.026 7.579 -1.684 1.00 98.31 72 LYS A CA 1
ATOM 587 C C . LYS A 1 72 ? 13.369 8.501 -0.652 1.00 98.31 72 LYS A C 1
ATOM 589 O O . LYS A 1 72 ? 14.082 9.099 0.147 1.00 98.31 72 LYS A O 1
ATOM 594 N N . ARG A 1 73 ? 12.044 8.679 -0.703 1.00 98.06 73 ARG A N 1
ATOM 595 C CA . ARG A 1 73 ? 11.329 9.709 0.074 1.00 98.06 73 ARG A CA 1
ATOM 596 C C . ARG A 1 73 ? 10.434 9.151 1.170 1.00 98.06 73 ARG A C 1
ATOM 598 O O . ARG A 1 73 ? 10.488 9.652 2.287 1.00 98.06 73 ARG A O 1
ATOM 605 N N . GLU A 1 74 ? 9.630 8.141 0.858 1.00 98.31 74 GLU A N 1
ATOM 606 C CA . GLU A 1 74 ? 8.577 7.656 1.757 1.00 98.31 74 GLU A CA 1
ATOM 607 C C . GLU A 1 74 ? 9.078 6.517 2.637 1.00 98.31 74 GLU A C 1
ATOM 609 O O . GLU A 1 74 ? 8.878 6.543 3.849 1.00 98.31 74 GLU A O 1
ATOM 614 N N . TYR A 1 75 ? 9.788 5.555 2.043 1.00 98.19 75 TYR A N 1
ATOM 615 C CA . TYR A 1 75 ? 10.290 4.376 2.748 1.00 98.19 75 TYR A CA 1
ATOM 616 C C . TYR A 1 75 ? 11.174 4.709 3.969 1.00 98.19 75 TYR A C 1
ATOM 618 O O . TYR A 1 75 ? 10.919 4.158 5.041 1.00 98.19 75 TYR A O 1
ATOM 626 N N . PRO A 1 76 ? 12.145 5.648 3.899 1.00 98.50 76 PRO A N 1
ATOM 627 C CA . PRO A 1 76 ? 13.000 5.977 5.045 1.00 98.50 76 PRO A CA 1
ATOM 628 C C . PRO A 1 76 ? 12.263 6.681 6.193 1.00 98.50 76 PRO A C 1
ATOM 630 O O . PRO A 1 76 ? 12.765 6.711 7.311 1.00 98.50 76 PRO A O 1
ATOM 633 N N . ARG A 1 77 ? 11.079 7.253 5.933 1.00 98.31 77 ARG A N 1
ATOM 634 C CA . ARG A 1 77 ? 10.235 7.904 6.951 1.00 98.31 77 ARG A CA 1
ATOM 635 C C . ARG A 1 77 ? 9.370 6.908 7.728 1.00 98.31 77 ARG A C 1
ATOM 637 O O . ARG A 1 77 ? 8.663 7.303 8.650 1.00 98.31 77 ARG A O 1
ATOM 644 N N . GLY A 1 78 ? 9.423 5.630 7.358 1.00 98.12 78 GLY A N 1
ATOM 645 C CA . GLY A 1 78 ? 8.775 4.543 8.077 1.00 98.12 78 GLY A CA 1
ATOM 646 C C . GLY A 1 78 ? 7.306 4.319 7.714 1.00 98.12 78 GLY A C 1
ATOM 647 O O . GLY A 1 78 ? 6.680 5.053 6.946 1.00 98.12 78 GLY A O 1
ATOM 648 N N . LEU A 1 79 ? 6.760 3.249 8.296 1.00 98.44 79 LEU A N 1
ATOM 649 C CA . LEU A 1 79 ? 5.423 2.733 8.003 1.00 98.44 79 LEU A CA 1
ATOM 650 C C . LEU A 1 79 ? 4.316 3.756 8.278 1.00 98.44 79 LEU A C 1
ATOM 652 O O . LEU A 1 79 ? 3.404 3.893 7.469 1.00 98.44 79 LEU A O 1
ATOM 656 N N . GLU A 1 80 ? 4.395 4.495 9.385 1.00 98.00 80 GLU A N 1
ATOM 657 C CA . GLU A 1 80 ? 3.375 5.492 9.723 1.00 98.00 80 GLU A CA 1
ATOM 658 C C . GLU A 1 80 ? 3.280 6.594 8.660 1.00 98.00 80 GLU A C 1
ATOM 660 O O . GLU A 1 80 ? 2.176 6.959 8.251 1.00 98.00 80 GLU A O 1
ATOM 665 N N . ASN A 1 81 ? 4.425 7.076 8.161 1.00 98.44 81 ASN A N 1
ATOM 666 C CA . ASN A 1 81 ? 4.448 8.035 7.063 1.00 98.44 81 ASN A CA 1
ATOM 667 C C . ASN A 1 81 ? 3.801 7.430 5.813 1.00 98.44 81 ASN A C 1
ATOM 669 O O . ASN A 1 81 ? 2.907 8.051 5.256 1.00 98.44 81 ASN A O 1
ATOM 673 N N . ILE A 1 82 ? 4.165 6.2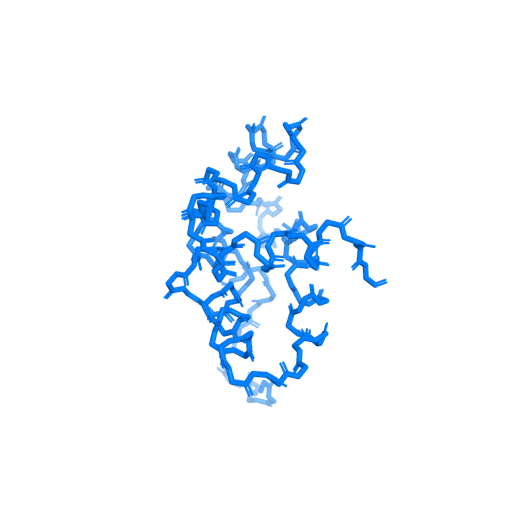03 5.423 1.00 98.75 82 ILE A N 1
ATOM 674 C CA . ILE A 1 82 ? 3.573 5.526 4.255 1.00 98.75 82 ILE A CA 1
ATOM 675 C C . ILE A 1 82 ? 2.045 5.407 4.379 1.00 98.75 82 ILE A C 1
ATOM 677 O O . ILE A 1 82 ? 1.326 5.662 3.411 1.00 98.75 82 ILE A O 1
ATOM 681 N N . LEU A 1 83 ? 1.527 5.046 5.557 1.00 98.69 83 LEU A N 1
ATOM 682 C CA . LEU A 1 83 ? 0.084 4.925 5.784 1.00 98.69 83 LEU A CA 1
ATOM 683 C C . LEU A 1 83 ? -0.642 6.269 5.610 1.00 98.69 83 LEU A C 1
ATOM 685 O O . LEU A 1 83 ? -1.728 6.310 5.031 1.00 98.69 83 LEU A O 1
ATOM 689 N N . LYS A 1 84 ? -0.034 7.375 6.048 1.00 98.44 84 LYS A N 1
ATOM 690 C CA . LYS A 1 84 ? -0.627 8.715 5.933 1.00 98.44 84 LYS A CA 1
ATOM 691 C C . LYS A 1 84 ? -0.432 9.332 4.545 1.00 98.44 84 LYS A C 1
ATOM 693 O O . LYS A 1 84 ? -1.402 9.764 3.931 1.00 98.44 84 LYS A O 1
ATOM 698 N N . SER A 1 85 ? 0.800 9.380 4.038 1.00 98.00 85 SER A N 1
ATOM 699 C CA . SER A 1 85 ? 1.160 10.114 2.815 1.00 98.00 85 SER A CA 1
ATOM 700 C C . SER A 1 85 ? 0.837 9.344 1.535 1.00 98.00 85 SER A C 1
ATOM 702 O O . SER A 1 85 ? 0.349 9.935 0.575 1.00 98.00 85 SER A O 1
ATOM 704 N N . VAL A 1 86 ? 1.081 8.030 1.520 1.00 98.56 86 VAL A N 1
ATOM 705 C CA . VAL A 1 86 ? 0.919 7.190 0.322 1.00 98.56 86 VAL A CA 1
ATOM 706 C C . VAL A 1 86 ? -0.442 6.513 0.318 1.00 98.56 86 VAL A C 1
ATOM 708 O O . VAL A 1 86 ? -1.167 6.591 -0.668 1.00 98.56 86 VAL A O 1
ATOM 711 N N . CYS A 1 87 ? -0.825 5.891 1.434 1.00 98.69 87 CYS A N 1
ATOM 712 C CA . CYS A 1 87 ? -2.114 5.203 1.520 1.00 98.69 87 CYS A CA 1
ATOM 713 C C . CYS A 1 87 ? -3.284 6.176 1.734 1.00 98.69 87 CYS A C 1
ATOM 715 O O . CYS A 1 87 ? -4.435 5.787 1.558 1.00 98.69 87 CYS A O 1
ATOM 717 N N . ARG A 1 88 ? -3.000 7.442 2.084 1.00 98.56 88 ARG A N 1
ATOM 718 C CA . ARG A 1 88 ? -3.985 8.507 2.353 1.00 98.56 88 ARG A CA 1
ATOM 719 C C . ARG A 1 88 ? -4.973 8.162 3.473 1.00 98.56 88 ARG A C 1
ATOM 721 O O . ARG A 1 88 ? -6.125 8.605 3.438 1.00 98.56 88 ARG A O 1
ATOM 728 N N . LEU A 1 89 ? -4.525 7.381 4.458 1.00 98.50 89 LEU A N 1
ATOM 729 C CA . LEU A 1 89 ? -5.299 7.064 5.656 1.00 98.50 89 LEU A CA 1
ATOM 730 C C . LEU A 1 89 ? -5.197 8.194 6.687 1.00 98.50 89 LEU A C 1
ATOM 732 O O . LEU A 1 89 ? -4.144 8.805 6.875 1.00 98.50 89 LEU A O 1
ATOM 736 N N . SER A 1 90 ? -6.302 8.442 7.375 1.00 97.88 90 SER A N 1
ATOM 737 C CA . SER A 1 90 ? -6.470 9.447 8.411 1.00 97.88 90 SER A CA 1
ATOM 738 C C . SER A 1 90 ? -6.734 8.781 9.754 1.00 97.88 90 SER A C 1
ATOM 740 O O . SER A 1 90 ? -7.678 8.011 9.916 1.00 97.88 90 SER A O 1
ATOM 742 N N . SER A 1 91 ? -5.958 9.156 10.769 1.00 95.81 91 SER A N 1
ATOM 743 C CA . SER A 1 91 ? -6.204 8.744 12.155 1.00 95.81 91 SER A CA 1
ATOM 744 C C . SER A 1 91 ? -7.460 9.372 12.768 1.00 95.81 91 SER A C 1
ATOM 746 O O . SER A 1 91 ? -7.857 8.974 13.857 1.00 95.81 91 SER A O 1
ATOM 748 N N . HIS A 1 92 ? -8.071 10.354 12.096 1.00 96.81 92 HIS A N 1
ATOM 749 C CA . HIS A 1 92 ? -9.307 11.007 12.537 1.00 96.81 92 HIS A CA 1
ATOM 750 C C . HIS A 1 92 ? -10.572 10.303 12.034 1.00 96.81 92 HIS A C 1
ATOM 752 O O . HIS A 1 92 ? -11.671 10.704 12.402 1.00 96.81 92 HIS A O 1
ATOM 758 N N . GLN A 1 93 ? -10.435 9.281 11.184 1.00 96.75 93 GLN A N 1
ATOM 759 C CA . GLN A 1 93 ? -11.545 8.426 10.779 1.00 96.75 93 GLN A CA 1
ATOM 760 C C . GLN A 1 93 ? -11.410 7.072 11.466 1.00 96.75 93 GLN A C 1
ATOM 762 O O . GLN A 1 93 ? -10.400 6.391 11.300 1.00 96.75 93 GLN A O 1
ATOM 767 N N . ASP A 1 94 ? -12.434 6.664 12.212 1.00 96.44 94 ASP A N 1
ATOM 768 C CA . ASP A 1 94 ? -12.374 5.473 13.065 1.00 96.44 94 ASP A CA 1
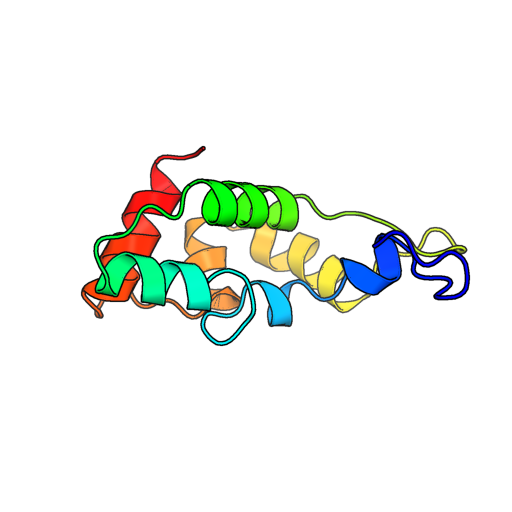ATOM 769 C C . ASP A 1 94 ? -12.015 4.192 12.301 1.00 96.44 94 ASP A C 1
ATOM 771 O O . ASP A 1 94 ? -11.227 3.375 12.783 1.00 96.44 94 ASP A O 1
ATOM 775 N N . GLU A 1 95 ? -12.577 4.004 11.106 1.00 96.00 95 GLU A N 1
ATOM 776 C CA . GLU A 1 95 ? -12.305 2.834 10.262 1.00 96.00 95 GLU A CA 1
ATOM 777 C C . GLU A 1 95 ? -10.848 2.803 9.790 1.00 96.00 95 GLU A C 1
ATOM 779 O O . GLU A 1 95 ? -10.164 1.784 9.927 1.00 96.00 95 GLU A O 1
ATOM 784 N N . GLU A 1 96 ? -10.353 3.933 9.285 1.00 98.44 96 GLU A N 1
ATOM 785 C CA . GLU A 1 96 ? -8.981 4.070 8.802 1.00 98.44 96 GLU A CA 1
ATOM 786 C C . GLU A 1 96 ? -7.983 3.915 9.957 1.00 98.44 96 GLU A C 1
ATOM 788 O O . GLU A 1 96 ? -7.010 3.170 9.836 1.00 98.44 96 GLU A O 1
ATOM 793 N N . ALA A 1 97 ? -8.270 4.502 11.122 1.00 98.31 97 ALA A N 1
ATOM 794 C CA . ALA A 1 97 ? -7.460 4.363 12.326 1.00 98.31 97 ALA A CA 1
ATOM 795 C C . ALA A 1 97 ? -7.371 2.906 12.817 1.00 98.31 97 ALA A C 1
ATOM 797 O O . A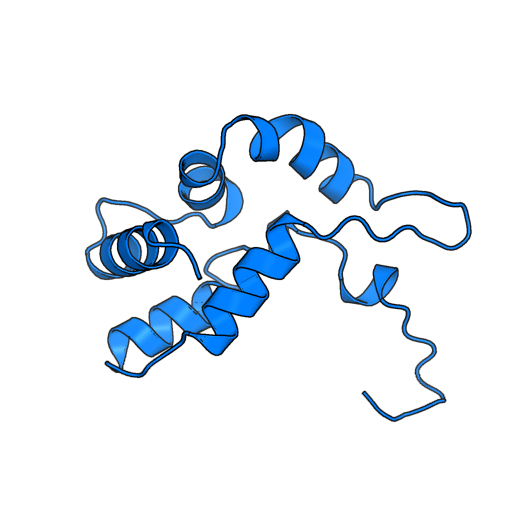LA A 1 97 ? -6.302 2.469 13.255 1.00 98.31 97 ALA A O 1
ATOM 798 N N . LYS A 1 98 ? -8.461 2.128 12.733 1.00 98.19 98 LYS A N 1
ATOM 799 C CA . LYS A 1 98 ? -8.455 0.691 13.070 1.00 98.19 98 LYS A CA 1
ATOM 800 C C . LYS A 1 98 ? -7.561 -0.103 12.119 1.00 98.19 98 LYS A C 1
ATOM 802 O O . LYS A 1 98 ? -6.738 -0.886 12.592 1.00 98.19 98 LYS A O 1
ATOM 807 N N . VAL A 1 99 ? -7.657 0.142 10.810 1.00 98.44 99 VAL A N 1
ATOM 808 C CA . VAL A 1 99 ? -6.777 -0.509 9.824 1.00 98.44 99 VAL A CA 1
ATOM 809 C C . VAL A 1 99 ? -5.317 -0.117 10.045 1.00 98.44 99 VAL A C 1
ATOM 811 O O . VAL A 1 99 ? -4.459 -0.996 10.064 1.00 98.44 99 VAL A O 1
ATOM 814 N N . MET A 1 100 ? -5.019 1.165 10.286 1.00 98.56 100 MET A N 1
ATOM 815 C CA . MET A 1 100 ? -3.658 1.623 10.594 1.00 98.56 100 MET A CA 1
ATOM 816 C C . MET A 1 100 ? -3.080 0.911 11.822 1.00 98.56 100 MET A C 1
ATOM 818 O O . MET A 1 100 ? -1.947 0.434 11.775 1.00 98.56 100 MET A O 1
ATOM 822 N N . LYS A 1 101 ? -3.864 0.790 12.903 1.00 98.19 101 LYS A N 1
ATOM 823 C CA . LYS A 1 101 ? -3.464 0.062 14.117 1.00 98.19 101 LYS A CA 1
ATOM 824 C C . LYS A 1 101 ? -3.228 -1.420 13.846 1.00 98.19 101 LYS A C 1
ATOM 826 O O . LYS A 1 101 ? -2.274 -1.979 14.371 1.00 98.19 101 LYS A O 1
ATOM 831 N N . GLU A 1 102 ? -4.079 -2.058 13.047 1.00 97.88 102 GLU A N 1
ATOM 832 C CA . GLU A 1 102 ? -3.922 -3.474 12.708 1.00 97.88 102 GLU A CA 1
ATOM 833 C C . GLU A 1 102 ? -2.688 -3.727 11.837 1.00 97.88 102 GLU A C 1
ATOM 835 O O . GLU A 1 102 ? -1.968 -4.695 12.070 1.00 97.88 102 GLU A O 1
ATOM 840 N N . ILE A 1 103 ? -2.402 -2.844 10.875 1.00 98.00 103 ILE A N 1
ATOM 841 C CA . ILE A 1 103 ? -1.161 -2.916 10.101 1.00 98.00 103 ILE A CA 1
ATOM 842 C C . ILE A 1 103 ? 0.033 -2.716 11.040 1.00 98.00 103 ILE A C 1
ATOM 844 O O . ILE A 1 103 ? 0.950 -3.518 11.007 1.00 98.00 103 ILE A O 1
ATOM 848 N N . ALA A 1 104 ? 0.013 -1.738 11.949 1.00 97.25 104 ALA A N 1
ATOM 849 C CA . ALA A 1 104 ? 1.133 -1.475 12.859 1.00 97.25 104 ALA A CA 1
ATOM 850 C C . ALA A 1 104 ? 1.544 -2.667 13.754 1.00 97.25 104 ALA A C 1
ATOM 852 O O . ALA A 1 104 ? 2.666 -2.684 14.253 1.00 97.25 104 ALA A O 1
ATOM 853 N N . LYS A 1 105 ? 0.683 -3.680 13.928 1.00 96.44 105 LYS A N 1
ATOM 854 C CA . LYS A 1 105 ? 1.013 -4.919 14.655 1.00 96.44 105 LYS A CA 1
ATOM 855 C C . LYS A 1 105 ? 1.973 -5.851 13.903 1.00 96.44 105 LYS A C 1
ATOM 857 O O . LYS A 1 105 ? 2.465 -6.795 14.510 1.00 96.44 105 LYS A O 1
ATOM 862 N N . GLY A 1 106 ? 2.238 -5.620 12.616 1.00 92.69 106 GLY A N 1
ATOM 863 C CA . GLY A 1 106 ? 3.058 -6.512 11.793 1.00 92.69 106 GLY A CA 1
ATOM 864 C C . GLY A 1 106 ? 2.248 -7.600 11.084 1.00 92.69 106 GLY A C 1
ATOM 865 O O . GLY A 1 106 ? 1.018 -7.513 10.988 1.00 92.69 106 GLY A O 1
ATOM 866 N N . ILE A 1 107 ? 2.948 -8.602 10.538 1.00 84.75 107 ILE A N 1
ATOM 867 C CA . ILE A 1 107 ? 2.346 -9.778 9.882 1.00 84.75 107 ILE A CA 1
ATOM 868 C C . ILE A 1 107 ? 1.849 -10.761 10.932 1.00 84.75 107 ILE A C 1
ATOM 870 O O . ILE A 1 107 ? 2.675 -11.184 11.765 1.00 84.75 107 ILE A O 1
#

pLDDT: mean 97.26, std 2.28, range [84.75, 98.75]

Secondary structure (DSSP, 8-state):
---GGG---HHHHH--HHHHHSTTSTTHHHHHHHHHTT---HHHHHHHHHHHT-----TTSPPPHHHHHHHHHTGGGHHHHIIIIIS---TTSHHHHHHHHHHHT--

Foldseek 3Di:
DPPPPPPDDCQNVLADLLQQLACVHDQNVVLLVCLVVVHDDVVSLVVSVVSLVDQDADPVRHHDVVVVVCVVPQVVVDDVSCLCPRHVADCVDPSSVVSSVVSVVPD

Sequence (107 aa):
FQNKSLGDTIFRVGRDLYRKLDKNERLVGPMLLAQRQGTPYNKIKRAFYAALDFKAKDEKGGMYPPDKVFFKREYPRGLENILKSVCRLSSHQDEEAKVMKEIAKGI

Radius of gyration: 14.76 Å; chains: 1; bounding box: 36×30×39 Å